Protein AF-A0A379WB27-F1 (afdb_monomer)

Mean predicted aligned error: 9.45 Å

InterPro domains:
  IPR004268 Peptidoglycan biosynthesis protein MurJ [PF03023] (1-95)
  IPR051050 Lipid II flippase MurJ/MviN [PTHR47019] (1-126)

Solvent-accessible surface area (backbone atoms only — not comparable to full-atom values): 7167 Å² total; per-residue (Å²): 111,73,64,62,52,51,35,50,54,49,29,52,53,39,32,64,65,23,40,76,86,44,44,73,60,17,46,58,49,24,55,55,51,30,53,53,50,43,55,5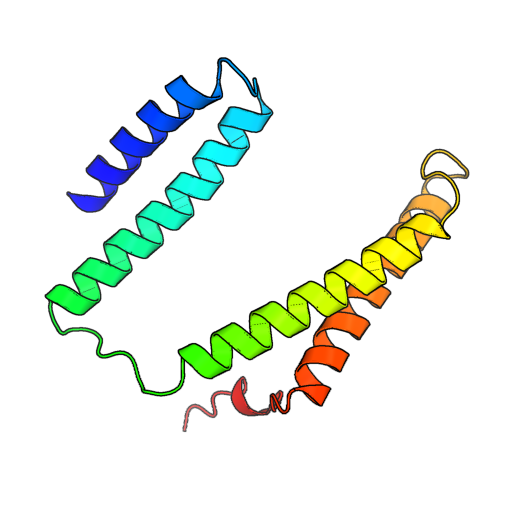0,53,52,50,52,49,36,44,74,68,65,77,48,78,84,69,91,61,57,69,62,52,50,52,50,49,52,53,16,51,51,52,17,50,52,53,45,52,54,52,58,70,73,47,74,65,85,82,63,73,55,74,68,57,44,50,51,52,50,50,51,53,51,52,51,33,52,50,41,30,53,49,40,34,47,72,70,68,51,58,77,67,74,74,59,72,77,84,124

Sequence (128 aa):
MKIAIVTLIMTQLMNLAFIGPLKHAGLSLSIGLAACLNASLLYWQLRKQNIFTPQPGWMWFLMRLIISVLVMAAVLFGVLHIMPEWSQGSMLWRLLRLMAVVIAGIAAYFAALAVLGFKVKEFVRRTA

Structure (mmCIF, N/CA/C/O backbone):
data_AF-A0A379WB27-F1
#
_entry.id   AF-A0A379WB27-F1
#
loop_
_atom_site.group_PDB
_atom_site.id
_atom_site.type_symbol
_atom_site.label_atom_id
_atom_site.label_alt_id
_atom_site.label_comp_id
_atom_site.label_asym_id
_atom_site.label_entity_id
_atom_site.label_seq_id
_atom_site.pdbx_PDB_ins_code
_atom_site.Cartn_x
_atom_site.Cartn_y
_atom_site.Cartn_z
_atom_site.occupancy
_atom_site.B_iso_or_equiv
_atom_site.auth_seq_id
_atom_site.auth_comp_id
_atom_site.auth_asym_id
_atom_site.auth_atom_id
_atom_site.pdbx_PDB_model_num
ATOM 1 N N . MET A 1 1 ? -11.878 14.718 18.710 1.00 60.34 1 MET A N 1
ATOM 2 C CA . MET A 1 1 ? -10.698 15.456 19.220 1.00 60.34 1 MET A CA 1
ATOM 3 C C . MET A 1 1 ? -9.660 14.559 19.894 1.00 60.34 1 MET A C 1
ATOM 5 O O . MET A 1 1 ? -8.527 14.571 19.444 1.00 60.34 1 MET A O 1
ATOM 9 N N . LYS A 1 2 ? -10.006 13.736 20.901 1.00 71.44 2 LYS A N 1
ATOM 10 C CA . LYS A 1 2 ? -9.015 12.895 21.617 1.00 71.44 2 LYS A CA 1
ATOM 11 C C . LYS A 1 2 ? -8.239 11.917 20.713 1.00 71.44 2 LYS A C 1
ATOM 13 O O . LYS A 1 2 ? -7.031 11.811 20.859 1.00 71.44 2 LYS A O 1
ATOM 18 N N . ILE A 1 3 ? -8.904 11.275 19.743 1.00 69.19 3 ILE A N 1
ATOM 19 C CA . ILE A 1 3 ? -8.243 10.365 18.785 1.00 69.19 3 ILE A CA 1
ATOM 20 C C . ILE A 1 3 ? -7.195 11.099 17.949 1.00 69.19 3 ILE A C 1
ATOM 22 O O . ILE A 1 3 ? -6.074 10.625 17.877 1.00 69.19 3 ILE A O 1
ATOM 26 N N . ALA A 1 4 ? -7.542 12.260 17.382 1.00 69.19 4 ALA A N 1
ATOM 27 C CA . ALA A 1 4 ? -6.639 13.052 16.545 1.00 69.19 4 ALA A CA 1
ATOM 28 C C . ALA A 1 4 ? -5.360 13.463 17.294 1.00 69.19 4 ALA A C 1
ATOM 30 O O . ALA A 1 4 ? -4.276 13.457 16.725 1.00 69.19 4 ALA A O 1
ATOM 31 N N . ILE A 1 5 ? -5.476 13.774 18.588 1.00 77.69 5 ILE A N 1
ATOM 32 C CA . ILE A 1 5 ? -4.324 14.092 19.440 1.00 77.69 5 ILE A CA 1
ATOM 33 C C . ILE A 1 5 ? -3.454 12.846 19.654 1.00 77.69 5 ILE A C 1
ATOM 35 O O . ILE A 1 5 ? -2.237 12.926 19.530 1.00 77.69 5 ILE A O 1
ATOM 39 N N . VAL A 1 6 ? -4.062 11.683 19.915 1.00 76.88 6 VAL A N 1
ATOM 40 C CA . VAL A 1 6 ? -3.330 10.413 20.070 1.00 76.88 6 VAL A CA 1
ATOM 41 C C . VAL A 1 6 ? -2.628 10.016 18.772 1.00 76.88 6 VAL A C 1
ATOM 43 O O . VAL A 1 6 ? -1.466 9.618 18.812 1.00 76.88 6 VAL A O 1
ATOM 46 N N . THR A 1 7 ? -3.281 10.164 17.617 1.00 76.25 7 THR A N 1
ATOM 47 C CA . THR A 1 7 ? -2.638 9.908 16.325 1.00 76.25 7 THR A CA 1
ATOM 48 C C . THR A 1 7 ? -1.532 10.894 16.033 1.00 76.25 7 THR A C 1
ATOM 50 O O . THR A 1 7 ? -0.482 10.455 15.582 1.00 76.25 7 THR A O 1
ATOM 53 N N . LEU A 1 8 ? -1.690 12.181 16.342 1.00 76.75 8 LEU A N 1
ATOM 54 C CA . LEU A 1 8 ? -0.606 13.154 16.197 1.00 76.75 8 LEU A CA 1
ATOM 55 C C . LEU A 1 8 ? 0.597 12.791 17.075 1.00 76.75 8 LEU A C 1
ATOM 57 O O . LEU A 1 8 ? 1.714 12.756 16.567 1.00 76.75 8 LEU A O 1
ATOM 61 N N . ILE A 1 9 ? 0.384 12.441 18.347 1.00 80.75 9 ILE A N 1
ATOM 62 C CA . ILE A 1 9 ? 1.464 12.022 19.256 1.00 80.75 9 ILE A CA 1
ATOM 63 C C . ILE A 1 9 ? 2.164 10.765 18.725 1.00 80.75 9 ILE A C 1
ATOM 65 O O . ILE A 1 9 ? 3.390 10.738 18.638 1.00 80.75 9 ILE A O 1
ATOM 69 N N . MET A 1 10 ? 1.402 9.751 18.304 1.00 76.38 10 MET A N 1
ATOM 70 C CA . MET A 1 10 ? 1.968 8.533 17.716 1.00 76.38 10 MET A CA 1
ATOM 71 C C . MET A 1 10 ? 2.731 8.824 16.425 1.00 76.38 10 MET A C 1
ATOM 73 O O . MET A 1 10 ? 3.828 8.313 16.248 1.00 76.38 10 MET A O 1
ATOM 77 N N . THR A 1 11 ? 2.216 9.706 15.567 1.00 76.75 11 THR A N 1
ATOM 78 C CA . THR A 1 11 ? 2.903 10.120 14.334 1.00 76.75 11 THR A CA 1
ATOM 79 C C . THR A 1 11 ? 4.257 10.744 14.650 1.00 76.75 11 THR A C 1
ATOM 81 O O . THR A 1 11 ? 5.241 10.421 13.993 1.00 76.75 11 THR A O 1
ATOM 84 N N . GLN A 1 12 ? 4.340 11.595 15.678 1.00 76.75 12 GLN A N 1
ATOM 85 C CA . GLN A 1 12 ? 5.609 12.218 16.054 1.00 76.75 12 GLN A CA 1
ATOM 86 C C . GLN A 1 12 ? 6.596 11.232 16.682 1.00 76.75 12 GLN A C 1
ATOM 88 O O . GLN A 1 12 ? 7.784 11.288 16.371 1.00 76.75 12 GLN A O 1
ATOM 93 N N . LEU A 1 13 ? 6.121 10.286 17.498 1.00 80.00 13 LEU A N 1
ATOM 94 C CA . LEU A 1 13 ? 6.959 9.201 18.021 1.00 80.00 13 LEU A CA 1
ATOM 95 C C . LEU A 1 13 ? 7.492 8.304 16.896 1.00 80.00 13 LEU A C 1
ATOM 97 O O . LEU A 1 13 ? 8.659 7.922 16.909 1.00 80.00 13 LEU A O 1
ATOM 101 N N . MET A 1 14 ? 6.660 8.009 15.898 1.00 73.00 14 MET A N 1
ATOM 102 C CA . MET A 1 14 ? 7.046 7.223 14.727 1.00 73.00 14 MET A CA 1
ATOM 103 C C . MET A 1 14 ? 8.036 7.977 13.842 1.00 73.00 14 MET A C 1
ATOM 105 O O . MET A 1 14 ? 9.038 7.393 13.442 1.00 73.00 14 MET A O 1
ATOM 109 N N . ASN A 1 15 ? 7.826 9.279 13.618 1.00 73.25 15 ASN A N 1
ATOM 110 C CA . ASN A 1 15 ? 8.795 10.134 12.932 1.00 73.25 15 ASN A CA 1
ATOM 111 C C . ASN A 1 15 ? 10.165 10.063 13.625 1.00 73.25 15 ASN A C 1
ATOM 113 O O . ASN A 1 15 ? 11.171 9.839 12.960 1.00 73.25 15 ASN A O 1
ATOM 117 N N . LEU A 1 16 ? 10.204 10.185 14.957 1.00 70.75 16 LEU A N 1
ATOM 118 C CA . LEU A 1 16 ? 11.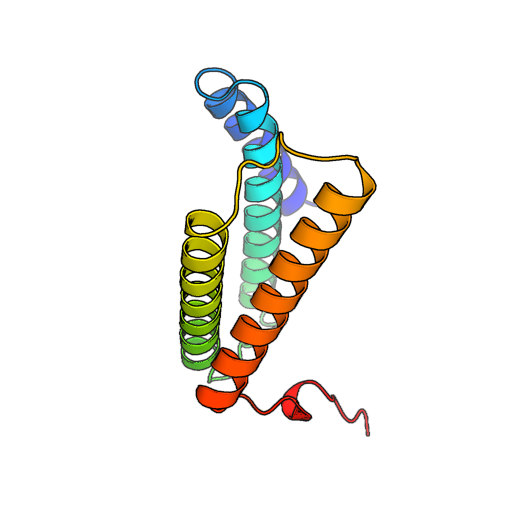431 10.077 15.757 1.00 70.75 16 LEU A CA 1
ATOM 119 C C . LEU A 1 16 ? 12.086 8.691 15.669 1.00 70.75 16 LEU A C 1
ATOM 121 O O . LEU A 1 16 ? 13.304 8.602 15.543 1.00 70.75 16 LEU A O 1
ATOM 125 N N . ALA A 1 17 ? 11.300 7.613 15.690 1.00 75.06 17 ALA A N 1
ATOM 126 C CA . ALA A 1 17 ? 11.818 6.251 15.570 1.00 75.06 17 ALA A CA 1
ATOM 127 C C . ALA A 1 17 ? 12.344 5.937 14.155 1.00 75.06 17 ALA A C 1
ATOM 129 O O . ALA A 1 17 ? 13.325 5.209 14.005 1.00 75.06 17 ALA A O 1
ATOM 130 N N . PHE A 1 18 ? 11.717 6.490 13.112 1.00 68.88 18 PHE A N 1
ATOM 131 C CA . PHE A 1 18 ? 12.040 6.183 11.717 1.00 68.88 18 PHE A CA 1
ATOM 132 C C . PHE A 1 18 ? 13.051 7.137 11.069 1.00 68.88 18 PHE A C 1
ATOM 134 O O . PHE A 1 18 ? 13.657 6.766 10.060 1.00 68.88 18 PHE A O 1
ATOM 141 N N . ILE A 1 19 ? 13.293 8.326 11.634 1.00 64.75 19 ILE A N 1
ATOM 142 C CA . ILE A 1 19 ? 14.247 9.290 11.062 1.00 64.75 19 ILE A CA 1
ATOM 143 C C . ILE A 1 19 ? 15.699 8.799 11.126 1.00 64.75 19 ILE A C 1
ATOM 145 O O . ILE A 1 19 ? 16.470 9.070 10.207 1.00 64.75 19 ILE A O 1
ATOM 149 N N . GLY A 1 20 ? 16.056 8.033 12.163 1.00 66.69 20 GLY A N 1
ATOM 150 C CA . GLY A 1 20 ? 17.385 7.436 12.321 1.00 66.69 20 GLY A CA 1
ATOM 151 C C . GLY A 1 20 ? 17.727 6.422 11.217 1.00 66.69 20 GLY A C 1
ATOM 152 O O . GLY A 1 20 ? 18.677 6.648 10.470 1.00 66.69 20 GLY A O 1
ATOM 153 N N . PRO A 1 21 ? 16.965 5.319 11.070 1.00 71.56 21 PRO A N 1
ATOM 154 C CA . PRO A 1 21 ? 17.312 4.244 10.136 1.00 71.56 21 PRO A CA 1
ATOM 155 C C . PRO A 1 21 ? 16.907 4.505 8.674 1.00 71.56 21 PRO A C 1
ATOM 157 O O . PRO A 1 21 ? 17.586 4.030 7.768 1.00 71.56 21 PRO A O 1
ATOM 160 N N . LEU A 1 22 ? 15.816 5.242 8.413 1.00 67.00 22 LEU A N 1
ATOM 161 C CA . LEU A 1 22 ? 15.201 5.344 7.075 1.00 67.00 22 LEU A CA 1
ATOM 162 C C . LEU A 1 22 ? 15.265 6.757 6.462 1.00 67.00 22 LEU A C 1
ATOM 164 O O . LEU A 1 22 ? 14.771 6.966 5.351 1.00 67.00 22 LEU A O 1
ATOM 168 N N . LYS A 1 23 ? 15.871 7.736 7.154 1.00 76.69 23 LYS A N 1
ATOM 169 C CA . LYS A 1 23 ? 15.974 9.142 6.715 1.00 76.69 23 LYS A CA 1
ATOM 170 C C . LYS A 1 23 ? 14.616 9.673 6.208 1.00 76.69 23 LYS A C 1
ATOM 172 O O . LYS A 1 23 ? 13.606 9.574 6.901 1.00 76.69 23 LYS A O 1
ATOM 177 N N . HIS A 1 24 ? 14.566 10.200 4.980 1.00 73.56 24 HIS A N 1
ATOM 178 C CA . HIS A 1 24 ? 13.351 10.741 4.360 1.00 73.56 24 HIS A CA 1
ATOM 179 C C . HIS A 1 24 ? 12.290 9.676 4.048 1.00 73.56 24 HIS A C 1
ATOM 181 O O . HIS A 1 24 ? 11.101 9.977 4.124 1.00 73.56 24 HIS A O 1
ATOM 187 N N . ALA A 1 25 ? 12.688 8.429 3.763 1.00 75.62 25 ALA A N 1
ATOM 188 C CA . ALA A 1 25 ? 11.734 7.337 3.558 1.00 75.62 25 ALA A CA 1
ATOM 189 C C . ALA A 1 25 ? 10.973 7.011 4.856 1.00 75.62 25 ALA A C 1
ATOM 191 O O . ALA A 1 25 ? 9.795 6.656 4.816 1.00 75.62 25 ALA A O 1
ATOM 192 N N . GLY A 1 26 ? 11.622 7.211 6.009 1.00 73.81 26 GLY A N 1
ATOM 193 C CA . GLY A 1 26 ? 11.018 7.047 7.329 1.00 73.81 26 GLY A CA 1
ATOM 194 C C . GLY A 1 26 ? 9.883 8.034 7.597 1.00 73.81 26 GLY A C 1
ATOM 195 O O . GLY A 1 26 ? 8.847 7.649 8.135 1.00 73.81 26 GLY A O 1
ATOM 196 N N . LEU A 1 27 ? 10.028 9.285 7.155 1.00 76.69 27 LEU A N 1
ATOM 197 C CA . LEU A 1 27 ? 8.978 10.301 7.285 1.00 76.69 27 LEU A CA 1
ATOM 198 C C . LEU A 1 27 ? 7.751 9.958 6.426 1.00 76.69 27 LEU A C 1
ATOM 200 O O . LEU A 1 27 ? 6.624 10.002 6.915 1.00 76.69 27 LEU A O 1
ATOM 204 N N . SER A 1 28 ? 7.953 9.543 5.170 1.00 81.44 28 SER A N 1
ATOM 205 C CA . SER A 1 28 ? 6.850 9.117 4.295 1.00 81.44 28 SER A CA 1
ATOM 206 C C . SER A 1 28 ? 6.119 7.885 4.840 1.00 81.44 28 SER A C 1
ATOM 208 O O . SER A 1 28 ? 4.887 7.847 4.836 1.00 81.44 28 SER A O 1
ATOM 210 N N . LEU A 1 29 ? 6.861 6.904 5.368 1.00 80.00 29 LEU A N 1
ATOM 211 C CA . LEU A 1 29 ? 6.285 5.716 6.002 1.00 80.00 29 LEU A CA 1
ATOM 212 C C . LEU A 1 29 ? 5.472 6.078 7.254 1.00 80.00 29 LEU A C 1
ATOM 214 O O . LEU A 1 29 ? 4.378 5.553 7.455 1.00 80.00 29 LEU A O 1
ATOM 218 N N . SER A 1 30 ? 5.980 7.007 8.068 1.00 78.00 30 SER A N 1
ATOM 219 C CA . SER A 1 30 ? 5.311 7.476 9.288 1.00 78.00 30 SER A CA 1
ATOM 220 C C . SER A 1 30 ? 3.951 8.095 8.991 1.00 78.00 30 SER A C 1
ATOM 222 O O . SER A 1 30 ? 2.982 7.782 9.676 1.00 78.00 30 SER A O 1
ATOM 224 N N . ILE A 1 31 ? 3.852 8.921 7.944 1.00 82.31 31 ILE A N 1
ATOM 225 C CA . ILE A 1 31 ? 2.583 9.534 7.523 1.00 82.31 31 ILE A CA 1
ATOM 226 C C . ILE A 1 31 ? 1.584 8.458 7.074 1.00 82.31 31 ILE A C 1
ATOM 228 O O . ILE A 1 31 ? 0.419 8.491 7.474 1.00 82.31 31 ILE A O 1
ATOM 232 N N . GLY A 1 32 ? 2.034 7.479 6.282 1.00 83.25 32 GLY A N 1
ATOM 233 C CA . GLY A 1 32 ? 1.186 6.368 5.844 1.00 83.25 32 GLY A CA 1
ATOM 234 C C . GLY A 1 32 ? 0.652 5.545 7.020 1.00 83.25 32 GLY A C 1
ATOM 235 O O . GLY A 1 32 ? -0.549 5.295 7.121 1.00 83.25 32 GLY A O 1
ATOM 236 N N . LEU A 1 33 ? 1.525 5.181 7.961 1.00 82.69 33 LEU A N 1
ATOM 237 C CA . LEU A 1 33 ? 1.127 4.433 9.153 1.00 82.69 33 LEU A CA 1
ATOM 238 C C . LEU A 1 33 ? 0.231 5.255 10.089 1.00 82.69 33 LEU A C 1
ATOM 240 O O . LEU A 1 33 ? -0.727 4.717 10.643 1.00 82.69 33 LEU A O 1
ATOM 244 N N . ALA A 1 34 ? 0.485 6.555 10.228 1.00 80.75 34 ALA A N 1
ATOM 245 C CA . ALA A 1 34 ? -0.367 7.463 10.984 1.00 80.75 34 ALA A CA 1
ATOM 246 C C . ALA A 1 34 ? -1.794 7.519 10.425 1.00 80.75 34 ALA A C 1
ATOM 248 O O . ALA A 1 34 ? -2.760 7.484 11.192 1.00 80.75 34 ALA A O 1
ATOM 249 N N . ALA A 1 35 ? -1.943 7.548 9.097 1.00 82.25 35 ALA A N 1
ATOM 250 C CA . ALA A 1 35 ? -3.248 7.486 8.445 1.00 82.25 35 ALA A CA 1
ATOM 251 C C . ALA A 1 35 ? -3.967 6.158 8.745 1.00 82.25 35 ALA A C 1
ATOM 253 O O . ALA A 1 35 ? -5.144 6.169 9.118 1.00 82.25 35 ALA A O 1
ATOM 254 N N . CYS A 1 36 ? -3.255 5.026 8.676 1.00 86.38 36 CYS A N 1
ATOM 255 C CA . CYS A 1 36 ? -3.796 3.712 9.037 1.00 86.38 36 CYS A CA 1
ATOM 256 C C . CYS A 1 36 ? -4.224 3.634 10.513 1.00 86.38 36 CYS A C 1
ATOM 258 O O . CYS A 1 36 ? -5.301 3.116 10.822 1.00 86.38 36 CYS A O 1
ATOM 260 N N . LEU A 1 37 ? -3.417 4.179 11.429 1.00 82.81 37 LEU A N 1
ATOM 261 C CA . LEU A 1 37 ? -3.738 4.252 12.857 1.00 82.81 37 LEU A CA 1
ATOM 262 C C . LEU A 1 37 ? -4.974 5.116 13.107 1.00 82.81 37 LEU A C 1
ATOM 264 O O . LEU A 1 37 ? -5.855 4.726 13.871 1.00 82.81 37 LEU A O 1
ATOM 268 N N . ASN A 1 38 ? -5.080 6.260 12.431 1.00 85.31 38 ASN A N 1
ATOM 269 C CA . ASN A 1 38 ? -6.230 7.146 12.556 1.00 85.31 38 ASN A CA 1
ATOM 270 C C . ASN A 1 38 ? -7.522 6.482 12.075 1.00 85.31 38 ASN A C 1
ATOM 272 O O . ASN A 1 38 ? -8.520 6.488 12.798 1.00 85.31 38 ASN A O 1
ATOM 276 N N . ALA A 1 39 ? -7.488 5.838 10.907 1.00 84.88 39 ALA A N 1
ATOM 277 C CA . ALA A 1 39 ? -8.620 5.073 10.395 1.00 84.88 39 ALA A CA 1
ATOM 278 C C . ALA A 1 39 ? -9.025 3.940 11.358 1.00 84.88 39 ALA A C 1
ATOM 280 O O . ALA A 1 39 ? -10.209 3.763 11.646 1.00 84.88 39 ALA A O 1
ATOM 281 N N . SER A 1 40 ? -8.046 3.227 11.924 1.00 85.88 40 SER A N 1
ATOM 282 C CA . SER A 1 40 ? -8.282 2.129 12.871 1.00 85.88 40 SER A CA 1
ATOM 283 C C . SER A 1 40 ? -8.903 2.602 14.189 1.00 85.88 40 SER A C 1
ATOM 285 O O . SER A 1 40 ? -9.840 1.980 14.688 1.00 85.88 40 SER A O 1
ATOM 287 N N . LEU A 1 41 ? -8.427 3.719 14.749 1.00 83.31 41 LEU A N 1
ATOM 288 C CA . LEU A 1 41 ? -8.970 4.291 15.986 1.00 83.31 41 LEU A CA 1
ATOM 289 C C . LEU A 1 41 ? -10.392 4.828 15.790 1.00 83.31 41 LEU A C 1
ATOM 291 O O . LEU A 1 41 ? -11.251 4.609 16.647 1.00 83.31 41 LEU A O 1
ATOM 295 N N . LEU A 1 42 ? -10.660 5.484 14.655 1.00 84.88 42 LEU A N 1
ATOM 296 C CA . LEU A 1 42 ? -12.011 5.908 14.285 1.00 84.88 42 LEU A CA 1
ATOM 297 C C . LEU A 1 42 ? -12.948 4.704 14.154 1.00 84.88 42 LEU A C 1
ATOM 299 O O . LEU A 1 42 ? -14.028 4.711 14.743 1.00 84.88 42 LEU A O 1
ATOM 303 N N . TYR A 1 43 ? -12.516 3.649 13.457 1.00 85.25 43 TYR A N 1
ATOM 304 C CA . TYR A 1 43 ? -13.284 2.413 13.313 1.00 85.25 43 TYR A CA 1
ATOM 305 C C . TYR A 1 43 ? -13.581 1.752 14.667 1.00 85.25 43 TYR A C 1
ATOM 307 O O . TYR A 1 43 ? -14.722 1.378 14.948 1.00 85.25 43 TYR A O 1
ATOM 315 N N . TRP A 1 44 ? -12.575 1.656 15.542 1.00 84.12 44 TRP A N 1
ATOM 316 C CA . TRP A 1 44 ? -12.736 1.092 16.881 1.00 84.12 44 TRP A CA 1
ATOM 317 C C . TRP A 1 44 ? -13.758 1.870 17.713 1.00 84.12 44 TRP A C 1
ATOM 319 O O . TRP A 1 44 ? -14.615 1.267 18.361 1.00 84.12 44 TRP A O 1
ATOM 329 N N . GLN A 1 45 ? -13.720 3.203 17.661 1.00 83.69 45 GLN A N 1
ATOM 330 C CA . GLN A 1 45 ? -14.676 4.030 18.388 1.00 83.69 45 GLN A CA 1
ATOM 331 C C . GLN A 1 45 ? -16.097 3.915 17.819 1.00 83.69 45 GLN A C 1
ATOM 333 O O . GLN A 1 45 ? -17.045 3.848 18.599 1.00 83.69 45 GLN A O 1
ATOM 338 N N . LEU A 1 46 ? -16.250 3.814 16.496 1.00 85.88 46 LEU A N 1
ATOM 339 C CA . LEU A 1 46 ? -17.544 3.590 15.842 1.00 85.88 46 LEU A CA 1
ATOM 340 C C . LEU A 1 46 ? -18.199 2.284 16.314 1.00 85.88 46 LEU A C 1
ATOM 342 O O . LEU A 1 46 ? -19.392 2.247 16.617 1.00 85.88 46 LEU A O 1
ATOM 346 N N . ARG A 1 47 ? -17.382 1.232 16.449 1.00 83.81 47 ARG A N 1
ATOM 347 C CA . ARG A 1 47 ? -17.779 -0.059 17.024 1.00 83.81 47 ARG A CA 1
ATOM 348 C C . ARG A 1 47 ? -18.117 0.049 18.507 1.00 83.81 47 ARG A C 1
ATOM 350 O O . ARG A 1 47 ? -19.136 -0.479 18.932 1.00 83.81 47 ARG A O 1
ATOM 357 N N . LYS A 1 48 ? -17.294 0.749 19.295 1.00 84.81 48 LYS A N 1
ATOM 358 C CA . LYS A 1 48 ? -17.519 0.927 20.740 1.00 84.81 48 LYS A CA 1
ATOM 359 C C . LYS A 1 48 ? -18.803 1.708 21.036 1.00 84.81 48 LYS A C 1
ATOM 361 O O . LYS A 1 48 ? -19.467 1.432 22.026 1.00 84.81 48 LYS A O 1
ATOM 366 N N . GLN A 1 49 ? -19.147 2.672 20.186 1.00 87.06 49 GLN A N 1
ATOM 367 C CA . GLN A 1 49 ? -20.377 3.456 20.301 1.00 87.06 49 GLN A CA 1
ATOM 368 C C . GLN A 1 49 ? -21.603 2.749 19.693 1.00 87.06 49 GLN A C 1
ATOM 370 O O . GLN A 1 49 ? -22.675 3.340 19.672 1.00 87.06 49 GLN A O 1
ATOM 375 N N . ASN A 1 50 ? -21.464 1.506 19.205 1.00 80.56 50 ASN A N 1
ATOM 376 C CA . ASN A 1 50 ? -22.514 0.740 18.517 1.00 80.56 50 ASN A CA 1
ATOM 377 C C . ASN A 1 50 ? -23.171 1.481 17.334 1.00 80.56 50 ASN A C 1
ATOM 379 O O . ASN A 1 50 ? -24.261 1.118 16.906 1.00 80.56 50 ASN A O 1
ATOM 383 N N . ILE A 1 51 ? -22.500 2.493 16.773 1.00 84.12 51 ILE A N 1
ATOM 384 C CA . ILE A 1 51 ? -22.978 3.238 15.596 1.00 84.12 51 ILE A CA 1
ATOM 385 C C . ILE A 1 51 ? -22.844 2.367 14.340 1.00 84.12 51 ILE A C 1
ATOM 387 O O . ILE A 1 51 ? -23.607 2.511 13.389 1.00 84.12 51 ILE A O 1
ATOM 391 N N . PHE A 1 52 ? -21.872 1.448 14.337 1.00 78.38 52 PHE A N 1
ATOM 392 C CA . PHE A 1 52 ? -21.600 0.560 13.216 1.00 78.38 52 PHE A CA 1
ATOM 393 C C . PHE A 1 52 ? -21.440 -0.893 13.666 1.00 78.38 52 PHE A C 1
ATOM 395 O O . PHE A 1 52 ? -20.545 -1.225 14.450 1.00 78.38 52 PHE A O 1
ATOM 402 N N . THR A 1 53 ? -22.274 -1.771 13.113 1.00 76.44 53 THR A N 1
ATOM 403 C CA . THR A 1 53 ? -22.159 -3.223 13.242 1.00 76.44 53 THR A CA 1
ATOM 404 C C . THR A 1 53 ? -21.610 -3.795 11.929 1.00 76.44 53 THR A C 1
ATOM 406 O O . THR A 1 53 ? -22.231 -3.635 10.875 1.00 76.44 53 THR A O 1
ATOM 409 N N . PRO A 1 54 ? -20.422 -4.430 11.935 1.00 76.94 54 PRO A N 1
ATOM 410 C CA . PRO A 1 54 ? -19.858 -4.996 10.718 1.00 76.94 54 PRO A CA 1
ATOM 411 C C . PRO A 1 54 ? -20.749 -6.133 10.219 1.00 76.94 54 PRO A C 1
ATOM 413 O O . PRO A 1 54 ? -21.066 -7.060 10.965 1.00 76.94 54 PRO A O 1
ATOM 416 N N . GLN A 1 55 ? -21.145 -6.063 8.950 1.00 79.06 55 GLN A N 1
ATOM 417 C CA . GLN A 1 55 ? -21.898 -7.136 8.309 1.00 79.06 55 GLN A CA 1
ATOM 418 C C . GLN A 1 55 ? -21.044 -8.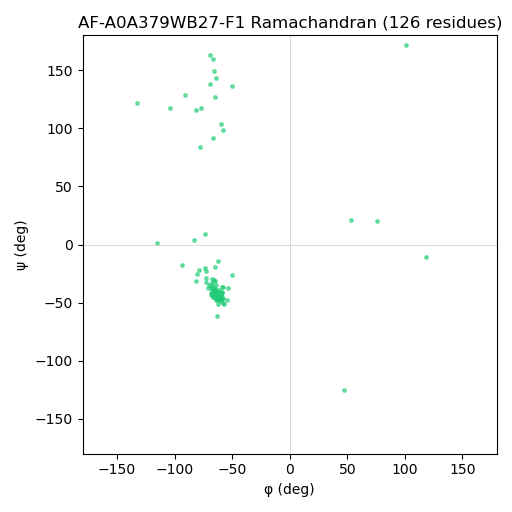413 8.197 1.00 79.06 55 GLN A C 1
ATOM 420 O O . GLN A 1 55 ? -19.819 -8.333 8.069 1.00 79.06 55 GLN A O 1
ATOM 425 N N . PRO A 1 56 ? -21.650 -9.608 8.231 1.00 79.12 56 PRO A N 1
ATOM 426 C CA . PRO A 1 56 ? -20.925 -10.848 7.973 1.00 79.12 56 PRO A CA 1
ATOM 427 C C . PRO A 1 56 ? -20.404 -10.881 6.523 1.00 79.12 56 PRO A C 1
ATOM 429 O O . PRO A 1 56 ? -21.073 -10.409 5.610 1.00 79.12 56 PRO A O 1
ATOM 432 N N . GLY A 1 57 ? -19.205 -11.437 6.303 1.00 81.50 57 GLY A N 1
ATOM 433 C CA . GLY A 1 57 ? -18.617 -11.620 4.960 1.00 81.50 57 GLY A CA 1
ATOM 434 C C . GLY A 1 57 ? -17.300 -10.878 4.692 1.00 81.50 57 GLY A C 1
ATOM 435 O O . GLY A 1 57 ? -16.610 -11.194 3.723 1.00 81.50 57 GLY A O 1
ATOM 436 N N . TRP A 1 58 ? -16.882 -9.968 5.579 1.00 83.19 58 TRP A N 1
ATOM 437 C CA . TRP A 1 58 ? -15.635 -9.201 5.422 1.00 83.19 58 TRP A CA 1
ATOM 438 C C . TRP A 1 58 ? -14.375 -10.063 5.311 1.00 83.19 58 TRP A C 1
ATOM 440 O O . TRP A 1 58 ? -13.482 -9.733 4.539 1.00 83.19 58 TRP A O 1
ATOM 450 N N . MET A 1 59 ? -14.294 -11.180 6.040 1.00 85.38 59 MET A N 1
ATOM 451 C CA . MET A 1 59 ? -13.110 -12.047 5.989 1.00 85.38 59 MET A CA 1
ATOM 452 C C . MET A 1 59 ? -12.894 -12.628 4.585 1.00 85.38 59 MET A C 1
ATOM 454 O O . MET A 1 59 ? -11.792 -12.566 4.045 1.00 85.38 59 MET A O 1
ATOM 458 N N . TRP A 1 60 ? -13.964 -13.130 3.962 1.00 84.06 60 TRP A N 1
ATOM 459 C CA . TRP A 1 60 ? -13.921 -13.668 2.601 1.00 84.06 60 TRP A CA 1
ATOM 460 C C . TRP A 1 60 ? -13.621 -12.584 1.564 1.00 84.06 60 TRP A C 1
ATOM 462 O O . TRP A 1 60 ? -12.833 -12.817 0.647 1.00 84.06 60 TRP A O 1
ATOM 472 N N . PHE A 1 61 ? -14.199 -11.391 1.735 1.00 84.44 61 PHE A N 1
ATOM 473 C CA . PHE A 1 61 ? -13.879 -10.214 0.925 1.00 84.44 61 PHE A CA 1
ATOM 474 C C . PHE A 1 61 ? -12.377 -9.886 0.991 1.00 84.44 61 PHE A C 1
ATOM 476 O O . PHE A 1 61 ? -11.723 -9.778 -0.046 1.00 84.44 61 PHE A O 1
ATOM 483 N N . LEU A 1 62 ? -11.813 -9.791 2.202 1.00 87.81 62 LEU A N 1
ATOM 484 C CA . LEU A 1 62 ? -10.404 -9.456 2.418 1.00 87.81 62 LEU A CA 1
ATOM 485 C C . LEU A 1 62 ? -9.466 -10.527 1.855 1.00 87.81 62 LEU A C 1
ATOM 487 O O . LEU A 1 62 ? -8.480 -10.182 1.211 1.00 87.81 62 LEU A O 1
ATOM 491 N N . MET A 1 63 ? -9.781 -11.813 2.030 1.00 88.06 63 MET A N 1
ATOM 492 C CA . MET A 1 63 ? -8.989 -12.906 1.455 1.00 88.06 63 MET A CA 1
ATOM 493 C C . MET A 1 63 ? -8.924 -12.825 -0.073 1.00 88.06 63 MET A C 1
ATOM 495 O O . MET A 1 63 ? -7.839 -12.868 -0.649 1.00 88.06 63 MET A O 1
ATOM 499 N N . ARG A 1 64 ? -10.070 -12.646 -0.740 1.00 87.31 64 ARG A N 1
ATOM 500 C CA . ARG A 1 64 ? -10.130 -12.481 -2.202 1.00 87.31 64 ARG A CA 1
ATOM 501 C C . ARG A 1 64 ? -9.362 -11.242 -2.672 1.00 87.31 64 ARG A C 1
ATOM 503 O O . ARG A 1 64 ? -8.674 -11.299 -3.692 1.00 87.31 64 ARG A O 1
ATOM 510 N N . LEU A 1 65 ? -9.439 -10.140 -1.925 1.00 88.00 65 LEU A N 1
ATOM 511 C CA . LEU A 1 65 ? -8.691 -8.919 -2.225 1.00 88.00 65 LEU A CA 1
ATOM 512 C C . LEU A 1 65 ? -7.178 -9.147 -2.120 1.00 88.00 65 LEU A C 1
ATOM 514 O O . LEU A 1 65 ? -6.450 -8.800 -3.046 1.00 88.00 65 LEU A O 1
ATOM 518 N N . ILE A 1 66 ? -6.711 -9.780 -1.039 1.00 92.31 66 ILE A N 1
ATOM 519 C CA . ILE A 1 66 ? -5.291 -10.107 -0.841 1.00 92.31 66 ILE A CA 1
ATOM 520 C C . ILE A 1 66 ? -4.783 -10.988 -1.985 1.00 92.31 66 ILE A C 1
ATOM 522 O O . ILE A 1 66 ? -3.752 -10.675 -2.574 1.00 92.31 66 ILE A O 1
ATOM 526 N N . ILE A 1 67 ? -5.520 -12.041 -2.354 1.00 91.19 67 ILE A N 1
ATOM 527 C CA . ILE A 1 67 ? -5.137 -12.918 -3.472 1.00 91.19 67 ILE A CA 1
ATOM 528 C C . ILE A 1 67 ? -5.063 -12.119 -4.781 1.00 91.19 67 ILE A C 1
ATOM 530 O O . ILE A 1 67 ? -4.088 -12.250 -5.515 1.00 91.19 67 ILE A O 1
ATOM 534 N N . SER A 1 68 ? -6.037 -11.245 -5.056 1.00 90.69 68 SER A N 1
ATOM 535 C CA . SER A 1 68 ? -6.038 -10.408 -6.269 1.00 90.69 68 SER A CA 1
ATOM 536 C C . SER A 1 68 ? -4.821 -9.478 -6.332 1.00 90.69 68 SER A C 1
ATOM 538 O O . SER A 1 68 ? -4.196 -9.336 -7.383 1.00 90.69 68 SER A O 1
ATOM 540 N N . VAL A 1 69 ? -4.447 -8.874 -5.200 1.00 92.12 69 VAL A N 1
ATOM 541 C CA . VAL A 1 69 ? -3.258 -8.016 -5.089 1.00 92.12 69 VAL A CA 1
ATOM 542 C C . VAL A 1 69 ? -1.972 -8.822 -5.282 1.00 92.12 69 VAL A C 1
ATOM 544 O O . VAL A 1 69 ? -1.072 -8.357 -5.976 1.00 92.12 69 VAL A O 1
ATOM 547 N N . LEU A 1 70 ? -1.887 -10.035 -4.729 1.00 93.75 70 LEU A N 1
ATOM 548 C CA . LEU A 1 70 ? -0.730 -10.916 -4.918 1.00 93.75 70 LEU A CA 1
ATOM 549 C C . LEU A 1 70 ? -0.574 -11.357 -6.378 1.00 93.75 70 LEU A C 1
ATOM 551 O O . LEU A 1 70 ? 0.539 -11.337 -6.898 1.00 93.75 70 LEU A O 1
ATOM 555 N N . VAL A 1 71 ? -1.674 -11.696 -7.059 1.00 92.62 71 VAL A N 1
ATOM 556 C CA . VAL A 1 71 ? -1.655 -12.030 -8.494 1.00 92.62 71 VAL A CA 1
ATOM 557 C C . VAL A 1 71 ? -1.179 -10.834 -9.315 1.00 92.62 71 VAL A C 1
ATOM 559 O O . VAL A 1 71 ? -0.284 -10.981 -10.146 1.00 92.62 71 VAL A O 1
ATOM 562 N N . MET A 1 72 ? -1.711 -9.637 -9.048 1.00 92.81 72 MET A N 1
ATOM 563 C CA . MET A 1 72 ? -1.249 -8.410 -9.699 1.00 92.81 72 MET A CA 1
ATOM 564 C C . MET A 1 72 ? 0.250 -8.178 -9.459 1.00 92.81 72 MET A C 1
ATOM 566 O O . MET A 1 72 ? 0.980 -7.891 -10.404 1.00 92.81 72 MET A O 1
ATOM 570 N N . ALA A 1 73 ? 0.724 -8.331 -8.219 1.00 92.75 73 ALA A N 1
ATOM 571 C CA . ALA A 1 73 ? 2.132 -8.160 -7.873 1.00 92.75 73 ALA A CA 1
ATOM 572 C C . ALA A 1 73 ? 3.034 -9.158 -8.616 1.00 92.75 73 ALA A C 1
ATOM 574 O O . ALA A 1 73 ? 4.070 -8.759 -9.142 1.00 92.75 73 ALA A O 1
ATOM 575 N N . ALA A 1 74 ? 2.622 -10.425 -8.722 1.00 92.88 74 ALA A N 1
ATOM 576 C CA . ALA A 1 74 ? 3.357 -11.450 -9.459 1.00 92.88 74 ALA A CA 1
ATOM 577 C C . ALA A 1 74 ? 3.448 -11.131 -10.961 1.00 92.88 74 ALA A C 1
ATOM 579 O O . ALA A 1 74 ? 4.529 -11.216 -11.544 1.00 92.88 74 ALA A O 1
ATOM 580 N N . VAL A 1 75 ? 2.339 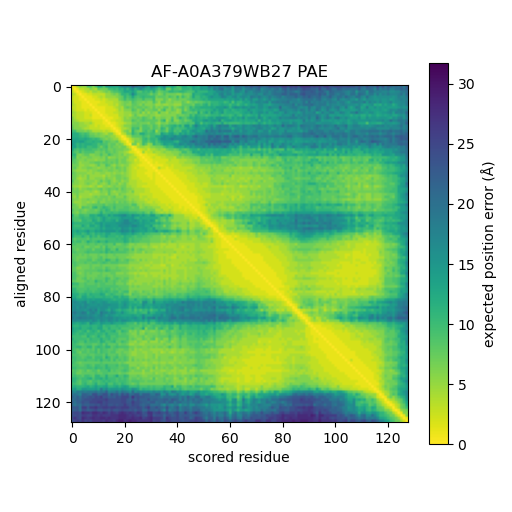-10.702 -11.577 1.00 91.81 75 VAL A N 1
ATOM 581 C CA . VAL A 1 75 ? 2.322 -10.289 -12.990 1.00 91.81 75 VAL A CA 1
ATOM 582 C C . VAL A 1 75 ? 3.224 -9.079 -13.209 1.00 91.81 75 VAL A C 1
ATOM 584 O O . VAL A 1 75 ? 4.042 -9.091 -14.125 1.00 91.81 75 VAL A O 1
ATOM 587 N N . LEU A 1 76 ? 3.128 -8.055 -12.356 1.00 91.00 76 LEU A N 1
ATOM 588 C CA . LEU A 1 76 ? 3.980 -6.871 -12.450 1.00 91.00 76 LEU A CA 1
ATOM 589 C C . LEU A 1 76 ? 5.459 -7.225 -12.289 1.00 91.00 76 LEU A C 1
ATOM 591 O O . LEU A 1 76 ? 6.275 -6.735 -13.061 1.00 91.00 76 LEU A O 1
ATOM 595 N N . PHE A 1 77 ? 5.812 -8.104 -11.350 1.00 91.94 77 PHE A N 1
ATOM 596 C CA . PHE A 1 77 ? 7.193 -8.549 -11.172 1.00 91.94 77 PHE A CA 1
ATOM 597 C C . PHE A 1 77 ? 7.714 -9.294 -12.410 1.00 91.94 77 PHE A C 1
ATOM 599 O O . PHE A 1 77 ? 8.826 -9.029 -12.862 1.00 91.94 77 PHE A O 1
ATOM 606 N N . GLY A 1 78 ? 6.890 -10.157 -13.015 1.00 90.12 78 GLY A N 1
ATOM 607 C CA . GLY A 1 78 ? 7.221 -10.836 -14.270 1.00 90.12 78 GLY A CA 1
ATOM 608 C C . GLY A 1 78 ? 7.411 -9.867 -15.440 1.00 90.12 78 GLY A C 1
ATOM 609 O O . GLY A 1 78 ? 8.405 -9.952 -16.158 1.00 90.12 78 GLY A O 1
ATOM 610 N N . VAL A 1 79 ? 6.507 -8.896 -15.600 1.00 88.50 79 VAL A N 1
ATOM 611 C CA . VAL A 1 79 ? 6.611 -7.857 -16.640 1.00 88.50 79 VAL A CA 1
ATOM 612 C C . VAL A 1 79 ? 7.864 -7.003 -16.438 1.00 88.50 79 VAL A C 1
ATOM 614 O O . VAL A 1 79 ? 8.584 -6.741 -17.399 1.00 88.50 79 VAL A O 1
ATOM 617 N N . LEU A 1 80 ? 8.161 -6.605 -15.199 1.00 87.19 80 LEU A N 1
ATOM 618 C CA . LEU A 1 80 ? 9.353 -5.823 -14.868 1.00 87.19 80 LEU A CA 1
ATOM 619 C C . LEU A 1 80 ? 10.653 -6.592 -15.125 1.00 87.19 80 LEU A C 1
ATOM 621 O O . LEU A 1 80 ? 11.642 -5.965 -15.485 1.00 87.19 80 LEU A O 1
ATOM 625 N N . HIS A 1 81 ? 10.658 -7.919 -14.972 1.00 86.56 81 HIS A N 1
ATOM 626 C CA . HIS A 1 81 ? 11.841 -8.743 -15.230 1.00 86.56 81 HIS A CA 1
ATOM 627 C C . HIS A 1 81 ? 12.156 -8.886 -16.726 1.00 86.56 81 HIS A C 1
ATOM 629 O O . HIS A 1 81 ? 13.317 -8.979 -17.111 1.00 86.56 81 HIS A O 1
ATOM 635 N N . ILE A 1 82 ? 11.123 -8.889 -17.572 1.00 83.75 82 ILE A N 1
ATOM 636 C CA . ILE A 1 82 ? 11.264 -8.951 -19.035 1.00 83.75 82 ILE A CA 1
ATOM 637 C C . ILE A 1 82 ? 11.590 -7.566 -19.614 1.00 83.75 82 ILE A C 1
ATOM 639 O O . ILE A 1 82 ? 12.169 -7.459 -20.696 1.00 83.75 82 ILE A O 1
ATOM 643 N N . MET A 1 83 ? 11.204 -6.491 -18.922 1.00 78.19 83 MET A N 1
ATOM 644 C CA . MET A 1 83 ? 11.379 -5.141 -19.439 1.00 78.19 83 MET A CA 1
ATOM 645 C C . MET A 1 83 ? 12.852 -4.709 -19.508 1.00 78.19 83 MET A C 1
ATOM 647 O O . MET A 1 83 ? 13.609 -4.915 -18.560 1.00 78.19 83 MET A O 1
ATOM 651 N N . PRO A 1 84 ? 13.253 -4.030 -20.601 1.00 79.31 84 PRO A N 1
ATOM 652 C CA . PRO A 1 84 ? 14.572 -3.421 -20.705 1.00 79.31 84 PRO A CA 1
ATOM 653 C C . PRO A 1 84 ? 14.712 -2.273 -19.705 1.00 79.31 84 PRO A C 1
ATOM 655 O O . PRO A 1 84 ? 13.714 -1.682 -19.278 1.00 79.31 84 PRO A O 1
ATOM 658 N N . GLU A 1 85 ? 15.954 -1.907 -19.384 1.00 81.69 85 GLU A N 1
ATOM 659 C CA . GLU A 1 85 ? 16.222 -0.854 -18.410 1.00 81.69 85 GLU A CA 1
ATOM 660 C C . GLU A 1 85 ? 15.419 0.427 -18.685 1.00 81.69 85 GLU A C 1
ATOM 662 O O . GLU A 1 85 ? 15.345 0.941 -19.809 1.00 81.69 85 GLU A O 1
ATOM 667 N N . TRP A 1 86 ? 14.864 0.994 -17.612 1.00 79.50 86 TRP A N 1
ATOM 668 C CA . TRP A 1 86 ? 14.123 2.258 -17.637 1.00 79.50 86 TRP A CA 1
ATOM 669 C C . TRP A 1 86 ? 14.982 3.449 -18.084 1.00 79.50 86 TRP A C 1
ATOM 671 O O . TRP A 1 86 ? 14.445 4.501 -18.424 1.00 79.50 86 TRP A O 1
ATOM 681 N N . SER A 1 87 ? 16.307 3.285 -18.106 1.00 76.75 87 SER A N 1
ATOM 682 C CA . SER A 1 87 ? 17.287 4.249 -18.603 1.00 76.75 87 SER A CA 1
ATOM 683 C C . SER A 1 87 ? 17.294 4.355 -20.139 1.00 76.75 87 SER A C 1
ATOM 685 O O . SER A 1 87 ? 17.665 5.398 -20.681 1.00 76.75 87 SER A O 1
ATOM 687 N N . GLN A 1 88 ? 16.835 3.330 -20.861 1.00 77.44 88 GLN A N 1
ATOM 688 C CA . GLN A 1 88 ? 17.005 3.247 -22.311 1.00 77.44 88 GLN A CA 1
ATOM 689 C C . GLN A 1 88 ? 15.844 3.865 -23.096 1.00 77.44 88 GLN A C 1
ATOM 691 O O . GLN A 1 88 ? 14.687 3.466 -22.942 1.00 77.44 88 GLN A O 1
ATOM 696 N N . GLY A 1 89 ? 16.177 4.758 -24.030 1.00 79.44 89 GLY A N 1
ATOM 697 C CA . GLY A 1 89 ? 15.240 5.385 -24.966 1.00 79.44 89 GLY A CA 1
ATOM 698 C C . GLY A 1 89 ? 14.834 6.810 -24.582 1.00 79.44 89 GLY A C 1
ATOM 699 O O . GLY A 1 89 ? 15.157 7.308 -23.504 1.00 79.44 89 GLY A O 1
ATOM 700 N N . SER A 1 90 ? 14.122 7.475 -25.496 1.00 85.19 90 SER A N 1
ATOM 701 C CA . SER A 1 90 ? 13.584 8.822 -25.279 1.00 85.19 90 SER A CA 1
ATOM 702 C C . SER A 1 90 ? 12.452 8.826 -24.241 1.00 85.19 90 SER A C 1
ATOM 704 O O . SER A 1 90 ? 11.857 7.789 -23.934 1.00 85.19 90 SER A O 1
ATOM 706 N N . MET A 1 91 ? 12.118 10.006 -23.709 1.00 86.00 91 MET A N 1
ATOM 707 C CA . MET A 1 91 ? 11.078 10.173 -22.681 1.00 86.00 91 MET A CA 1
ATOM 708 C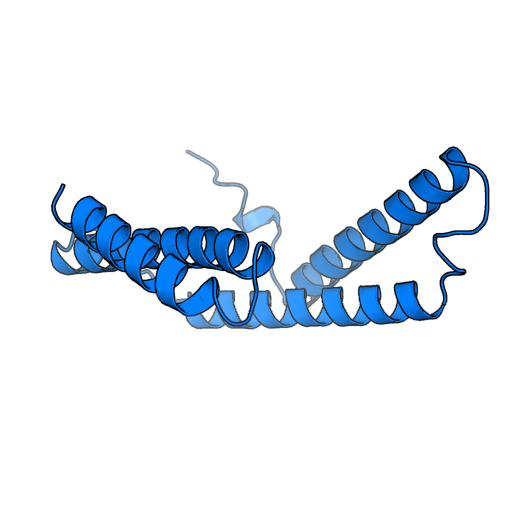 C . MET A 1 91 ? 9.728 9.551 -23.083 1.00 86.00 91 MET A C 1
ATOM 710 O O . MET A 1 91 ? 9.063 8.928 -22.255 1.00 86.00 91 MET A O 1
ATOM 714 N N . LEU A 1 92 ? 9.354 9.653 -24.364 1.00 88.31 92 LEU A N 1
ATOM 715 C CA . LEU A 1 92 ? 8.112 9.080 -24.887 1.00 88.31 92 LEU A CA 1
ATOM 716 C C . LEU A 1 92 ? 8.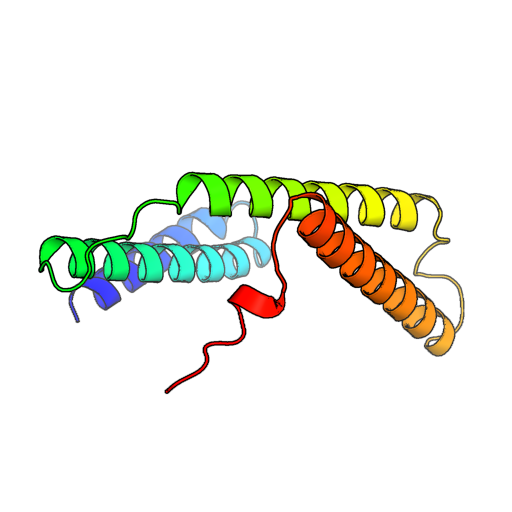089 7.550 -24.758 1.00 88.31 92 LEU A C 1
ATOM 718 O O . LEU A 1 92 ? 7.091 6.981 -24.323 1.00 88.31 92 LEU A O 1
ATOM 722 N N . TRP A 1 93 ? 9.204 6.880 -25.062 1.00 86.12 93 TRP A N 1
ATOM 723 C CA . TRP A 1 93 ? 9.309 5.426 -24.933 1.00 86.12 93 TRP A CA 1
ATOM 724 C C . TRP A 1 93 ? 9.225 4.959 -23.481 1.00 86.12 93 TRP A C 1
ATOM 726 O O . TRP A 1 93 ? 8.603 3.934 -23.207 1.00 86.12 93 TRP A O 1
ATOM 736 N N . ARG A 1 94 ? 9.792 5.722 -22.541 1.00 86.06 94 ARG A N 1
ATOM 737 C CA . ARG A 1 94 ? 9.670 5.430 -21.104 1.00 86.06 94 ARG A CA 1
ATOM 738 C C . ARG A 1 94 ? 8.221 5.545 -20.629 1.00 86.06 94 ARG A C 1
ATOM 740 O O . ARG A 1 94 ? 7.749 4.659 -19.922 1.00 86.06 94 ARG A O 1
ATOM 747 N N . LEU A 1 95 ? 7.506 6.587 -21.061 1.00 89.06 95 LEU A N 1
ATOM 748 C CA . LEU A 1 95 ? 6.085 6.764 -20.748 1.00 89.06 95 LEU A CA 1
ATOM 749 C C . LEU A 1 95 ? 5.225 5.645 -21.340 1.00 89.06 95 LEU A C 1
ATOM 751 O O . LEU A 1 95 ? 4.369 5.116 -20.640 1.00 89.06 95 LEU A O 1
ATOM 755 N N . LEU A 1 96 ? 5.471 5.233 -22.587 1.00 89.00 96 LEU A N 1
ATOM 756 C CA . LEU A 1 96 ? 4.734 4.127 -23.208 1.00 89.00 96 LEU A CA 1
ATOM 757 C C . LEU A 1 96 ? 4.961 2.798 -22.480 1.00 89.00 96 LEU A C 1
ATOM 759 O O . LEU A 1 96 ? 4.000 2.070 -22.235 1.00 89.00 96 LEU A O 1
ATOM 763 N N . ARG A 1 97 ? 6.202 2.496 -22.073 1.00 87.38 97 ARG A N 1
ATOM 764 C CA . ARG A 1 97 ? 6.491 1.315 -21.241 1.00 87.38 97 ARG A CA 1
ATOM 765 C C . ARG A 1 97 ? 5.770 1.400 -19.900 1.00 87.38 97 ARG A C 1
ATOM 767 O O . ARG A 1 97 ? 5.123 0.437 -19.510 1.00 87.38 97 ARG A O 1
ATOM 774 N N . LEU A 1 98 ? 5.811 2.556 -19.234 1.00 88.75 98 LEU A N 1
ATOM 775 C CA . LEU A 1 98 ? 5.101 2.761 -17.972 1.00 88.75 98 LEU A CA 1
ATOM 776 C C . LEU A 1 98 ? 3.592 2.533 -18.132 1.00 88.75 98 LEU A C 1
ATOM 778 O O . LEU A 1 98 ? 3.000 1.797 -17.348 1.00 88.75 98 LEU A O 1
ATOM 782 N N . MET A 1 99 ? 2.987 3.095 -19.180 1.00 91.38 99 MET A N 1
ATOM 783 C CA . MET A 1 99 ? 1.574 2.886 -19.500 1.00 91.38 99 MET A CA 1
ATOM 784 C C . MET A 1 99 ? 1.263 1.408 -19.743 1.00 91.38 99 MET A C 1
ATOM 786 O O . MET A 1 99 ? 0.262 0.913 -19.233 1.00 91.38 99 MET A O 1
ATOM 790 N N . ALA A 1 100 ? 2.129 0.678 -20.451 1.00 89.56 100 ALA A N 1
ATOM 791 C CA . ALA A 1 100 ? 1.956 -0.755 -20.668 1.00 89.56 100 ALA A CA 1
ATOM 792 C C . ALA A 1 100 ? 1.993 -1.555 -19.353 1.00 89.56 100 ALA A C 1
ATOM 794 O O . ALA A 1 100 ? 1.126 -2.401 -19.139 1.00 89.56 100 ALA A O 1
ATOM 795 N N . VAL A 1 101 ? 2.932 -1.257 -18.443 1.00 90.38 101 VAL A N 1
ATOM 796 C CA . VAL A 1 101 ? 2.995 -1.896 -17.111 1.00 90.38 101 VAL A CA 1
ATOM 797 C C . VAL A 1 101 ? 1.739 -1.596 -16.297 1.00 90.38 101 VAL A C 1
ATOM 799 O O . VAL A 1 101 ? 1.161 -2.500 -15.697 1.00 90.38 101 VAL A O 1
ATOM 802 N N . VAL A 1 102 ? 1.286 -0.340 -16.296 1.00 92.38 102 VAL A N 1
ATOM 803 C CA . VAL A 1 102 ? 0.079 0.078 -15.570 1.00 92.38 102 VAL A CA 1
ATOM 804 C C . VAL A 1 102 ? -1.154 -0.640 -16.115 1.00 92.38 102 VAL A C 1
ATOM 806 O O . VAL A 1 102 ? -1.917 -1.208 -15.338 1.00 92.38 102 VAL A O 1
ATOM 809 N N . ILE A 1 103 ? -1.329 -0.677 -17.438 1.00 93.06 103 ILE A N 1
ATOM 810 C CA . ILE A 1 103 ? -2.451 -1.372 -18.082 1.00 93.06 103 ILE A CA 1
ATOM 811 C C . ILE A 1 103 ? -2.398 -2.875 -17.784 1.00 93.06 103 ILE A C 1
ATOM 813 O O . ILE A 1 103 ? -3.430 -3.459 -17.458 1.00 93.06 103 ILE A O 1
ATOM 817 N N . ALA A 1 104 ? -1.215 -3.496 -17.825 1.00 91.69 104 ALA A N 1
ATOM 818 C CA . ALA A 1 104 ? -1.043 -4.905 -17.478 1.00 91.69 104 ALA A CA 1
ATOM 819 C C . ALA A 1 104 ? -1.416 -5.188 -16.012 1.00 91.69 104 ALA A C 1
ATOM 821 O O . ALA A 1 104 ? -2.126 -6.153 -15.738 1.00 91.69 104 ALA A O 1
ATOM 822 N N . GLY A 1 105 ? -1.003 -4.325 -15.077 1.00 90.88 105 GLY A N 1
ATOM 823 C CA . GLY A 1 105 ? -1.378 -4.425 -13.665 1.00 90.88 105 GLY A CA 1
ATOM 824 C C . GLY A 1 105 ? -2.885 -4.277 -13.444 1.00 90.88 105 GLY A C 1
ATOM 825 O O . GLY A 1 105 ? -3.488 -5.101 -12.759 1.00 90.88 105 GLY A O 1
ATOM 826 N N . ILE A 1 106 ? -3.510 -3.279 -14.078 1.00 90.81 106 ILE A N 1
ATOM 827 C CA . ILE A 1 106 ? -4.966 -3.070 -14.042 1.00 90.81 106 ILE A CA 1
ATOM 828 C C . ILE A 1 106 ? -5.691 -4.314 -14.564 1.00 90.81 106 ILE A C 1
ATOM 830 O O . ILE A 1 106 ? -6.578 -4.842 -13.890 1.00 90.81 106 ILE A O 1
ATOM 834 N N . ALA A 1 107 ? -5.295 -4.811 -15.738 1.00 92.12 107 ALA A N 1
ATOM 835 C CA . ALA A 1 107 ? -5.892 -5.993 -16.345 1.00 92.12 107 ALA A CA 1
ATOM 836 C C . ALA A 1 107 ? -5.736 -7.231 -15.450 1.00 92.12 107 ALA A C 1
ATOM 838 O O . ALA A 1 107 ? -6.714 -7.938 -1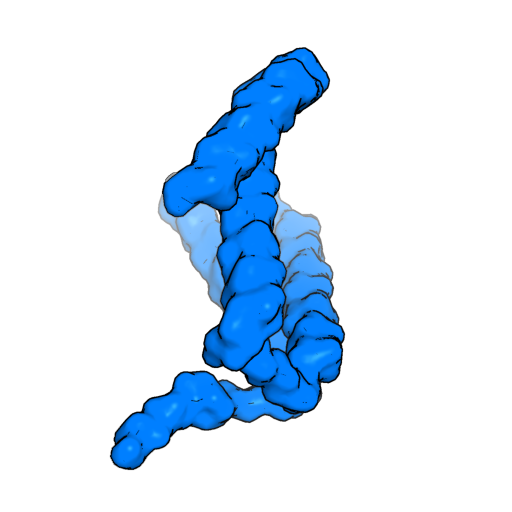5.223 1.00 92.12 107 ALA A O 1
ATOM 839 N N . ALA A 1 108 ? -4.547 -7.458 -14.883 1.00 91.75 108 ALA A N 1
ATOM 840 C CA . ALA A 1 108 ? -4.278 -8.578 -13.984 1.00 91.75 108 ALA A CA 1
ATOM 841 C C . ALA A 1 108 ? -5.118 -8.515 -12.702 1.00 91.75 108 ALA A C 1
ATOM 843 O O . ALA A 1 108 ? -5.702 -9.522 -12.301 1.00 91.75 108 ALA A O 1
ATOM 844 N N . TYR A 1 109 ? -5.225 -7.338 -12.081 1.00 89.00 109 TYR A N 1
ATOM 845 C CA . TYR A 1 109 ? -6.029 -7.141 -10.877 1.00 89.00 109 TYR A CA 1
ATOM 846 C C . TYR A 1 109 ? -7.514 -7.421 -11.131 1.00 89.00 109 TYR A C 1
ATOM 848 O O . TYR A 1 109 ? -8.124 -8.214 -10.415 1.00 89.00 109 TYR A O 1
ATOM 856 N N . PHE A 1 110 ? -8.098 -6.818 -12.173 1.00 87.88 110 PHE A N 1
ATOM 857 C CA . PHE A 1 110 ? -9.511 -7.027 -12.492 1.00 87.88 110 PHE A CA 1
ATOM 858 C C . PHE A 1 110 ? -9.800 -8.451 -12.975 1.00 87.88 110 PHE A C 1
ATOM 860 O O . PHE A 1 110 ? -10.849 -8.995 -12.631 1.00 87.88 110 PHE A O 1
ATOM 867 N N . ALA A 1 111 ? -8.879 -9.078 -13.712 1.00 89.56 111 ALA A N 1
ATOM 868 C CA . ALA A 1 111 ? -9.000 -10.478 -14.104 1.00 89.56 111 ALA A CA 1
ATOM 869 C C . ALA A 1 111 ? -8.976 -11.407 -12.881 1.00 89.56 111 ALA A C 1
ATOM 871 O O . ALA A 1 111 ? -9.852 -12.259 -12.750 1.00 89.56 111 ALA A O 1
ATOM 872 N N . ALA A 1 112 ? -8.034 -11.213 -11.951 1.00 89.38 112 ALA A N 1
ATOM 873 C CA . ALA A 1 112 ? -7.958 -11.999 -10.719 1.00 89.38 112 ALA A CA 1
ATOM 874 C C . ALA A 1 112 ? -9.223 -11.835 -9.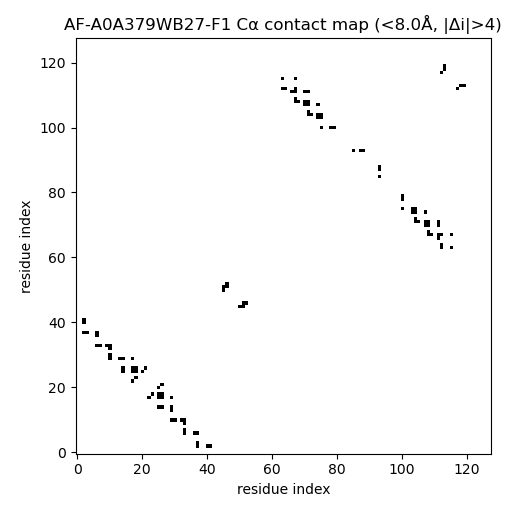867 1.00 89.38 112 ALA A C 1
ATOM 876 O O . ALA A 1 112 ? -9.793 -12.819 -9.394 1.00 89.38 112 ALA A O 1
ATOM 877 N N . LEU A 1 113 ? -9.708 -10.600 -9.739 1.00 86.19 113 LEU A N 1
ATOM 878 C CA . LEU A 1 113 ? -10.933 -10.290 -9.014 1.00 86.19 113 LEU A CA 1
ATOM 879 C C . LEU A 1 113 ? -12.155 -10.974 -9.662 1.00 86.19 113 LEU A C 1
ATOM 881 O O . LEU A 1 113 ? -12.959 -11.597 -8.967 1.00 86.19 113 LEU A O 1
ATOM 885 N N . ALA A 1 114 ? -12.263 -10.934 -10.995 1.00 85.25 114 ALA A N 1
ATOM 886 C CA . ALA A 1 114 ? -13.330 -11.604 -11.739 1.00 85.25 114 ALA A CA 1
ATOM 887 C C . ALA A 1 114 ? -13.291 -13.135 -11.571 1.00 85.25 114 ALA A C 1
ATOM 889 O O . ALA A 1 114 ? -14.333 -13.751 -11.342 1.00 85.25 114 ALA A O 1
ATOM 890 N N . VAL A 1 115 ? -12.100 -13.745 -11.620 1.00 86.81 115 VAL A N 1
ATOM 891 C CA . VAL A 1 115 ? -11.902 -15.193 -11.410 1.00 86.81 115 VAL A CA 1
ATOM 892 C C . VAL A 1 115 ? -12.264 -15.609 -9.984 1.00 86.81 115 VAL A C 1
ATOM 894 O O . VAL A 1 115 ? -12.900 -16.640 -9.784 1.00 86.81 115 VAL A O 1
ATOM 897 N N . LEU A 1 116 ? -11.943 -14.783 -8.984 1.00 83.62 116 LEU A N 1
ATOM 898 C CA . LEU A 1 116 ? -12.291 -15.017 -7.576 1.00 83.62 116 LEU A CA 1
ATOM 899 C C . LEU A 1 116 ? -13.784 -14.799 -7.264 1.00 83.62 116 LEU A C 1
ATOM 901 O O . LEU A 1 116 ? -14.193 -14.815 -6.098 1.00 83.62 116 LEU A O 1
ATOM 905 N N . GLY A 1 117 ? -14.615 -14.612 -8.294 1.00 73.06 117 GLY A N 1
ATOM 906 C CA . GLY A 1 117 ? -16.066 -14.547 -8.173 1.00 73.06 117 GLY A CA 1
ATOM 907 C C . GLY A 1 117 ? -16.572 -13.224 -7.607 1.00 73.06 117 GLY A C 1
ATOM 908 O O . GLY A 1 117 ? -17.696 -13.167 -7.105 1.00 73.06 117 GLY A O 1
ATOM 909 N N . PHE A 1 118 ? -15.765 -12.162 -7.666 1.00 67.44 118 PHE A N 1
ATOM 910 C CA . PHE A 1 118 ? -16.246 -10.816 -7.387 1.00 67.44 118 PHE A CA 1
ATOM 911 C C . PHE A 1 118 ? -17.031 -10.292 -8.578 1.00 67.44 118 PHE A C 1
ATOM 913 O O . PHE A 1 118 ? -16.504 -10.098 -9.676 1.00 67.44 118 PHE A O 1
ATOM 920 N N . LYS A 1 119 ? -18.315 -10.021 -8.361 1.00 64.50 119 LYS A N 1
ATOM 921 C CA . LYS A 1 119 ? -19.142 -9.385 -9.378 1.00 64.50 119 LYS A CA 1
ATOM 922 C C . LYS A 1 119 ? -18.885 -7.884 -9.315 1.00 64.50 119 LYS A C 1
ATOM 924 O O . LYS A 1 119 ? -19.280 -7.235 -8.358 1.00 64.50 119 LYS A O 1
ATOM 929 N N . VAL A 1 120 ? -18.327 -7.302 -10.380 1.00 57.59 120 VAL A N 1
ATOM 930 C CA . VAL A 1 120 ? -18.210 -5.832 -10.565 1.00 57.59 120 VAL A CA 1
ATOM 931 C C . VAL A 1 120 ? -19.561 -5.121 -10.337 1.00 57.59 120 VAL A C 1
ATOM 933 O O . VAL A 1 120 ? -19.614 -3.974 -9.901 1.00 57.59 120 VAL A O 1
ATOM 936 N N . LYS A 1 121 ? -20.672 -5.842 -10.547 1.00 57.28 121 LYS A N 1
ATOM 937 C CA . LYS A 1 121 ? -22.045 -5.394 -10.271 1.00 57.28 121 LYS A CA 1
ATOM 938 C C . LYS A 1 121 ? -22.358 -5.140 -8.785 1.00 57.28 121 LYS A C 1
ATOM 940 O O . LYS A 1 121 ? -23.304 -4.410 -8.527 1.00 57.28 121 LYS A O 1
ATOM 945 N N . GLU A 1 122 ? -21.598 -5.675 -7.826 1.00 58.88 122 GLU A N 1
ATOM 946 C CA . GLU A 1 122 ? -21.788 -5.403 -6.385 1.00 58.88 122 GLU A CA 1
ATOM 947 C C . GLU A 1 122 ? -21.316 -3.999 -5.976 1.00 58.88 122 GLU A C 1
ATOM 949 O O . GLU A 1 122 ? -21.781 -3.464 -4.974 1.00 58.88 122 GLU A O 1
ATOM 954 N N . PHE A 1 123 ? -20.447 -3.362 -6.772 1.00 55.53 123 PHE A N 1
ATOM 955 C CA . PHE A 1 123 ? -20.028 -1.973 -6.548 1.00 55.53 123 PHE A CA 1
ATOM 956 C C . PHE A 1 123 ? -21.066 -0.951 -7.017 1.00 55.53 123 PHE A C 1
ATOM 958 O O . PHE A 1 123 ? -21.082 0.186 -6.540 1.00 55.53 123 PHE A O 1
ATOM 965 N N . VAL A 1 124 ? -21.951 -1.344 -7.939 1.00 56.25 124 VAL A N 1
ATOM 966 C CA . VAL A 1 124 ? -23.047 -0.486 -8.389 1.00 56.25 124 VAL A CA 1
ATOM 967 C C . VAL A 1 124 ? -24.119 -0.521 -7.312 1.00 56.25 124 VAL A C 1
ATOM 969 O O . VAL A 1 124 ? -25.085 -1.281 -7.375 1.00 56.25 124 VAL A O 1
ATOM 972 N N . ARG A 1 125 ? -23.933 0.320 -6.295 1.00 51.84 125 ARG A N 1
ATOM 973 C CA . ARG A 1 125 ? -24.983 0.683 -5.354 1.00 51.84 125 ARG A CA 1
ATOM 974 C C . ARG A 1 125 ? -26.116 1.282 -6.187 1.00 51.84 125 ARG A C 1
ATOM 976 O O . ARG A 1 125 ? -26.057 2.441 -6.584 1.00 51.84 125 ARG A O 1
ATOM 983 N N . ARG A 1 126 ? -27.134 0.478 -6.498 1.00 46.97 126 ARG A N 1
ATOM 984 C CA . ARG A 1 126 ? -28.445 1.010 -6.863 1.00 46.97 126 ARG A CA 1
ATOM 985 C C . ARG A 1 126 ? -28.976 1.661 -5.596 1.00 46.97 126 ARG A C 1
ATOM 987 O O . ARG A 1 126 ? -29.527 0.985 -4.736 1.00 46.97 126 ARG A O 1
ATOM 994 N N . THR A 1 127 ? -28.713 2.951 -5.440 1.00 44.78 127 THR A N 1
ATOM 995 C CA . THR A 1 127 ? -29.564 3.808 -4.623 1.00 44.78 127 THR A CA 1
ATOM 996 C C . THR A 1 127 ? -30.946 3.725 -5.269 1.00 44.78 127 THR A C 1
ATOM 998 O O . THR A 1 127 ? -31.130 4.222 -6.379 1.00 44.78 127 THR A O 1
ATOM 1001 N N . ALA A 1 128 ? -31.841 2.961 -4.646 1.00 41.91 128 ALA A N 1
ATOM 1002 C CA . ALA A 1 128 ? -33.276 3.046 -4.876 1.00 41.91 128 ALA A CA 1
ATOM 1003 C C . ALA A 1 128 ? -33.848 4.050 -3.874 1.00 41.91 128 ALA A C 1
ATOM 1005 O O . ALA A 1 128 ? -33.322 4.075 -2.734 1.00 41.91 128 ALA A O 1
#

Foldseek 3Di:
DVLVVVLVVQLVVQLVVQCVPPNPVSNVVSVVVSVVSSVVVVVVVCVVVVVDDDDPDVVVVVVLLVQLLVQLVVQLVVLVVPDDDCPDDDPVVSVVSVVVSVVSSVCSSVVSSVVSVNDPVVVPPPPD

Radius of gyration: 20.33 Å; Cα contacts (8 Å, |Δi|>4): 63; chains: 1; bounding box: 51×31×47 Å

Secondary structure (DSSP, 8-state):
-HHHHHHHHHHHHHHHHHHHHHHHHHHHHHHHHHHHHHHHHHHHHHHHTTS--PPTTHHHHHHHHHHHHHHHHHHHHHHHHHSPPTTSS-HHHHHHHHHHHHHHHHHHHHHHHHHTT--GGGS-----

Organism: Salmonella enterica I (NCBI:txid59201)

pLDDT: mean 80.52, std 10.67, range [41.91, 93.75]

Nearest PDB structures (foldseek):
  7wag-assembly1_A  TM=9.596E-01  e=6.483E-12  Escherichia coli K-12
  6cc4-assembly1_A  TM=9.837E-01  e=6.290E-11  Escherichi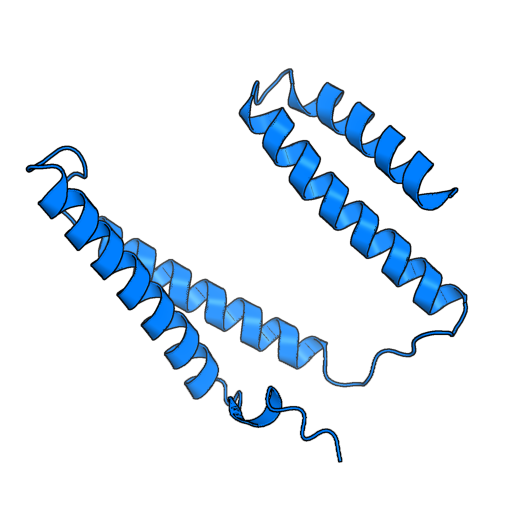a coli
  7waw-assembly1_A  TM=9.743E-01  e=6.811E-08  Candidatus Arsenophonus nilaparvatae